Protein AF-X1UNR5-F1 (afdb_monomer)

Mean predicted aligned error: 7.03 Å

Organism: NCBI:txid412755

InterPro domains:
  IPR000515 ABC transporter type 1, transmembrane domain MetI-like [PF00528] (5-134)
  IPR000515 ABC transporter type 1, transmembrane domain MetI-like [PS50928] (1-130)
  IPR000515 ABC transporter type 1, transmembrane domain MetI-like [cd0626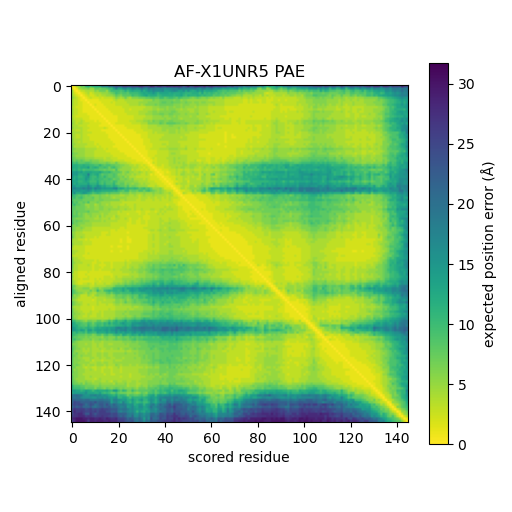1] (2-124)
  IPR035906 MetI-like superfamily [G3DSA:1.10.3720.10] (1-132)
  IPR035906 MetI-like superfamily [SSF161098] (2-144)
  IPR050901 Binding-protein-dependent ABC transporter permease [PTHR32243] (1-145)

Solvent-accessible surface area (backbone atoms only — not comparable to full-atom values): 8277 Å² total; per-residue (Å²): 132,87,38,67,52,30,67,68,33,50,51,55,57,48,45,69,67,46,44,65,59,42,52,51,52,45,46,62,47,56,73,70,55,65,67,63,60,59,54,51,38,46,74,73,68,46,50,74,68,52,37,42,62,72,51,48,44,67,72,40,43,52,47,53,50,53,39,52,50,52,48,47,54,53,63,64,66,47,36,71,67,46,60,73,39,31,77,52,78,90,57,51,47,71,52,41,49,46,52,55,50,66,70,40,99,73,61,55,61,71,57,46,51,54,52,54,55,58,66,46,49,63,56,51,56,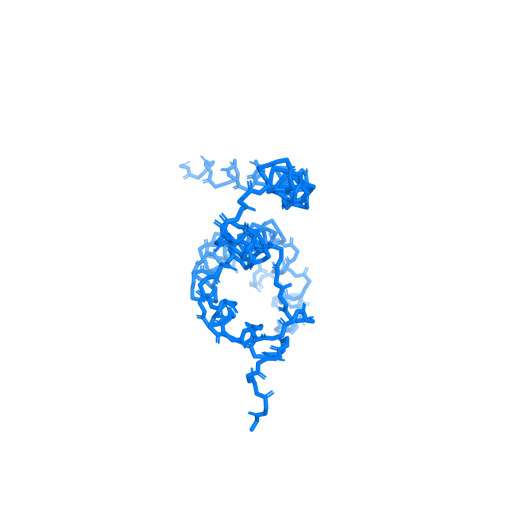54,44,66,68,43,53,70,43,51,54,53,53,55,56,63,62,69,66,74,122

Structure (mmCIF, N/CA/C/O backbone):
data_AF-X1UNR5-F1
#
_entry.id   AF-X1UNR5-F1
#
loop_
_atom_site.group_PDB
_atom_site.id
_atom_site.type_symbol
_atom_site.label_atom_id
_atom_site.label_alt_id
_atom_site.label_comp_id
_atom_site.label_asym_id
_atom_site.label_entity_id
_atom_site.label_seq_id
_atom_site.pdbx_PDB_ins_code
_atom_site.Cartn_x
_atom_site.Cartn_y
_atom_site.Cartn_z
_atom_site.occupancy
_atom_site.B_iso_or_equiv
_atom_site.auth_seq_id
_atom_site.auth_comp_id
_atom_site.auth_asym_id
_atom_site.auth_atom_id
_atom_site.pdbx_PDB_model_num
ATOM 1 N N . LEU A 1 1 ? 22.308 -14.198 3.581 1.00 59.78 1 LEU A N 1
ATOM 2 C CA . LEU A 1 1 ? 20.979 -13.964 2.967 1.00 59.78 1 LEU A CA 1
ATOM 3 C C . LEU A 1 1 ? 21.206 -13.411 1.558 1.00 59.78 1 LEU A C 1
ATOM 5 O O . LEU A 1 1 ? 21.815 -12.356 1.444 1.00 59.78 1 LEU A O 1
ATOM 9 N N . ASN A 1 2 ? 20.795 -14.126 0.502 1.00 73.94 2 ASN A N 1
ATOM 10 C CA . ASN A 1 2 ? 20.896 -13.682 -0.902 1.00 73.94 2 ASN A CA 1
ATOM 11 C C . ASN A 1 2 ? 19.811 -12.628 -1.205 1.00 73.94 2 ASN A C 1
ATOM 13 O O . ASN A 1 2 ? 18.782 -12.939 -1.798 1.00 73.94 2 ASN A O 1
ATOM 17 N N . LEU A 1 3 ? 20.001 -11.404 -0.700 1.00 82.44 3 LEU A N 1
ATOM 18 C CA . LEU A 1 3 ? 19.032 -10.300 -0.822 1.00 82.44 3 LEU A CA 1
ATOM 19 C C . LEU A 1 3 ? 19.311 -9.373 -2.009 1.00 82.44 3 LEU A C 1
ATOM 21 O O . LEU A 1 3 ? 18.442 -8.592 -2.382 1.00 82.44 3 LEU A O 1
ATOM 25 N N . MET A 1 4 ? 20.503 -9.463 -2.602 1.00 85.44 4 MET A N 1
ATOM 26 C CA . MET A 1 4 ? 20.801 -8.814 -3.878 1.00 85.44 4 MET A CA 1
ATOM 27 C C . MET A 1 4 ? 20.065 -9.532 -5.001 1.00 85.44 4 MET A C 1
ATOM 29 O O . MET A 1 4 ? 19.985 -10.759 -4.997 1.00 85.44 4 MET A O 1
ATOM 33 N N . ASP A 1 5 ? 19.512 -8.753 -5.926 1.00 86.25 5 ASP A N 1
ATOM 34 C CA . ASP A 1 5 ? 18.704 -9.233 -7.043 1.00 86.25 5 ASP A CA 1
ATOM 35 C C . ASP A 1 5 ? 17.540 -10.152 -6.626 1.00 86.25 5 ASP A C 1
ATOM 37 O O . ASP A 1 5 ? 17.245 -11.159 -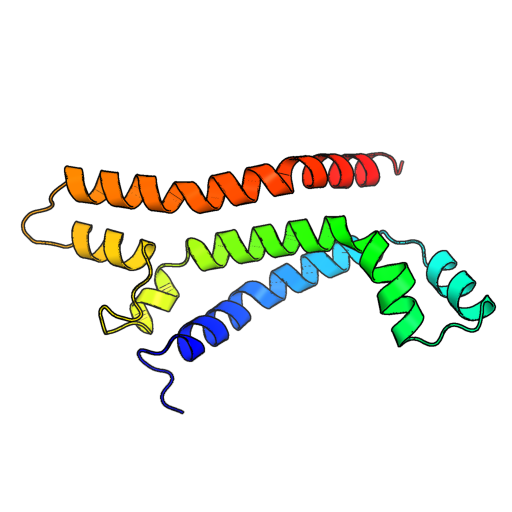7.264 1.00 86.25 5 ASP A O 1
ATOM 41 N N . SER A 1 6 ? 16.866 -9.811 -5.522 1.00 89.62 6 SER A N 1
ATOM 42 C CA . SER A 1 6 ? 15.754 -10.589 -4.970 1.00 89.62 6 SER A CA 1
ATOM 43 C C . SER A 1 6 ? 14.552 -9.707 -4.650 1.00 89.62 6 SER A C 1
ATOM 45 O O . SER A 1 6 ? 14.694 -8.632 -4.065 1.00 89.62 6 SER A O 1
ATOM 47 N N . ILE A 1 7 ? 13.348 -10.206 -4.956 1.00 88.00 7 ILE A N 1
ATOM 48 C CA . ILE A 1 7 ? 12.077 -9.546 -4.610 1.00 88.00 7 ILE A CA 1
ATOM 49 C C . ILE A 1 7 ? 11.982 -9.332 -3.094 1.00 88.00 7 ILE A C 1
ATOM 51 O O . ILE A 1 7 ? 11.551 -8.273 -2.649 1.00 88.00 7 ILE A O 1
ATOM 55 N N . LEU A 1 8 ? 12.448 -10.296 -2.290 1.00 90.50 8 LEU A N 1
ATOM 56 C CA . LEU A 1 8 ? 12.459 -10.162 -0.831 1.00 90.50 8 LEU A CA 1
ATOM 57 C C . LEU 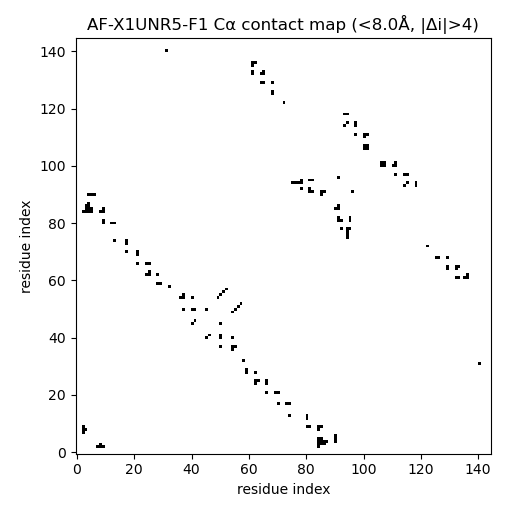A 1 8 ? 13.379 -9.031 -0.361 1.00 90.50 8 LEU A C 1
ATOM 59 O O . LEU A 1 8 ? 13.026 -8.317 0.574 1.00 90.50 8 LEU A O 1
ATOM 63 N N . GLY A 1 9 ? 14.531 -8.844 -1.013 1.00 90.94 9 GLY A N 1
ATOM 64 C CA . GLY A 1 9 ? 15.432 -7.729 -0.718 1.00 90.94 9 GLY A CA 1
ATOM 65 C C . GLY A 1 9 ? 14.755 -6.384 -0.967 1.00 90.94 9 GLY A C 1
ATOM 66 O O . GLY A 1 9 ? 14.740 -5.533 -0.083 1.00 90.94 9 GLY A O 1
ATOM 67 N N . ILE A 1 10 ? 14.108 -6.242 -2.127 1.00 91.06 10 ILE A N 1
ATOM 68 C CA . ILE A 1 10 ? 13.374 -5.027 -2.505 1.00 91.06 10 ILE A CA 1
ATOM 69 C C . ILE A 1 10 ? 12.247 -4.734 -1.505 1.00 91.06 10 ILE A C 1
ATOM 71 O O . ILE A 1 10 ? 12.167 -3.621 -0.988 1.00 91.06 10 ILE A O 1
ATOM 75 N N . VAL A 1 11 ? 11.415 -5.731 -1.178 1.00 92.12 11 VAL A N 1
ATOM 76 C CA . VAL A 1 11 ? 10.290 -5.564 -0.242 1.00 92.12 11 VAL A CA 1
ATOM 77 C C . VAL A 1 11 ? 10.774 -5.119 1.137 1.00 92.12 11 VAL A C 1
ATOM 79 O O . VAL A 1 11 ? 10.237 -4.163 1.690 1.00 92.12 11 VAL A O 1
ATOM 82 N N . LEU A 1 12 ? 11.802 -5.767 1.691 1.00 93.06 12 LEU A N 1
ATOM 83 C CA . LEU A 1 12 ? 12.316 -5.419 3.018 1.00 93.06 12 LEU A CA 1
ATOM 84 C C . LEU A 1 12 ? 12.875 -3.995 3.064 1.00 93.06 12 LEU A C 1
ATOM 86 O O . LEU A 1 12 ? 12.601 -3.260 4.011 1.00 93.06 12 LEU A O 1
ATOM 90 N N . THR A 1 13 ? 13.635 -3.584 2.049 1.00 92.56 13 THR A N 1
ATOM 91 C CA . THR A 1 13 ? 14.209 -2.234 2.031 1.00 92.56 13 THR A CA 1
ATOM 92 C C . THR A 1 13 ? 13.138 -1.166 1.810 1.00 92.56 13 THR A C 1
ATOM 94 O O . THR A 1 13 ? 13.174 -0.127 2.468 1.00 92.56 13 THR A O 1
ATOM 97 N N . GLN A 1 14 ? 12.135 -1.432 0.969 1.00 92.06 14 GLN A N 1
ATOM 98 C CA . GLN A 1 14 ? 11.000 -0.521 0.807 1.00 92.06 14 GLN A CA 1
ATOM 99 C C . GLN A 1 14 ? 10.158 -0.407 2.082 1.00 92.06 14 GLN A C 1
ATOM 101 O O . GLN A 1 14 ? 9.753 0.698 2.441 1.00 92.06 14 GLN A O 1
ATOM 106 N N . LEU A 1 15 ? 9.948 -1.508 2.813 1.00 93.69 15 LEU A N 1
ATOM 107 C CA . LEU A 1 15 ? 9.250 -1.473 4.101 1.00 93.69 15 LEU A CA 1
ATOM 108 C C . LEU A 1 15 ? 9.935 -0.521 5.083 1.00 93.69 15 LEU A C 1
ATOM 110 O O . LEU A 1 15 ? 9.257 0.291 5.703 1.00 93.69 15 LEU A O 1
ATOM 114 N N . ILE A 1 16 ? 11.265 -0.563 5.187 1.00 93.06 16 ILE A N 1
ATOM 115 C CA . ILE A 1 16 ? 12.019 0.316 6.097 1.00 93.06 16 ILE A CA 1
ATOM 116 C C . ILE A 1 16 ? 11.760 1.801 5.792 1.00 93.06 16 ILE A C 1
ATOM 118 O O . ILE A 1 16 ? 11.652 2.597 6.723 1.00 93.06 16 ILE A O 1
ATOM 122 N N . LEU A 1 17 ? 11.617 2.175 4.517 1.00 89.56 17 LEU A N 1
ATOM 123 C CA . LEU A 1 17 ? 11.327 3.559 4.129 1.00 89.56 17 LEU A CA 1
ATOM 124 C C . LEU A 1 17 ? 9.861 3.953 4.323 1.00 89.56 17 LEU A C 1
ATOM 126 O O . LEU A 1 17 ? 9.571 5.074 4.736 1.00 89.56 17 LEU A O 1
ATOM 130 N N . VAL A 1 18 ? 8.935 3.052 4.008 1.00 93.94 18 VAL A N 1
ATOM 131 C CA . VAL A 1 18 ? 7.499 3.357 3.974 1.00 93.94 18 VAL A CA 1
ATOM 132 C C . VAL A 1 18 ? 6.866 3.277 5.366 1.00 93.94 18 VAL A C 1
ATOM 134 O O . VAL A 1 18 ? 5.934 4.030 5.669 1.00 93.94 18 VAL A O 1
ATOM 137 N N . LEU A 1 19 ? 7.365 2.392 6.233 1.00 95.00 19 LEU A N 1
ATOM 138 C CA . LEU A 1 19 ? 6.780 2.115 7.547 1.00 95.00 19 LEU A CA 1
ATOM 139 C C . LEU A 1 19 ? 6.693 3.335 8.474 1.00 95.00 19 LEU A C 1
ATOM 141 O O . LEU A 1 19 ? 5.615 3.530 9.032 1.00 95.00 19 LEU A O 1
ATOM 145 N N . PRO A 1 20 ? 7.736 4.170 8.661 1.00 94.44 20 PRO A N 1
ATOM 146 C CA . PRO A 1 20 ? 7.689 5.247 9.652 1.00 94.44 20 PRO A CA 1
ATOM 147 C C . PRO A 1 20 ? 6.536 6.223 9.406 1.00 94.44 20 PRO A C 1
ATOM 149 O O . PRO A 1 20 ? 5.771 6.531 10.320 1.00 94.44 20 PRO A O 1
ATOM 152 N N . PHE A 1 21 ? 6.365 6.659 8.156 1.00 89.88 21 PHE A N 1
ATOM 153 C CA . PHE A 1 21 ? 5.287 7.576 7.798 1.00 89.88 21 PHE A CA 1
ATOM 154 C C . PHE A 1 21 ? 3.924 6.881 7.798 1.00 89.88 21 PHE A C 1
ATOM 156 O O . PHE A 1 21 ? 2.952 7.443 8.292 1.00 89.88 21 PHE A O 1
ATOM 163 N N . SER A 1 22 ? 3.859 5.629 7.338 1.00 93.38 22 SER A N 1
ATOM 164 C CA . SER A 1 22 ? 2.626 4.831 7.371 1.00 93.38 22 SER A CA 1
ATOM 165 C C . SER A 1 22 ? 2.109 4.632 8.800 1.00 93.38 22 SER A C 1
ATOM 167 O O . SER A 1 22 ? 0.917 4.787 9.057 1.00 93.38 22 SER A O 1
ATOM 169 N N . LEU A 1 23 ? 3.005 4.347 9.752 1.00 93.62 23 LEU A N 1
ATOM 170 C CA . LEU A 1 23 ? 2.674 4.229 11.174 1.00 93.62 23 LEU A CA 1
ATOM 171 C C . LEU A 1 23 ? 2.231 5.565 11.762 1.00 93.62 23 LEU A C 1
ATOM 173 O O . LEU A 1 23 ? 1.270 5.602 12.524 1.00 93.62 23 LEU A O 1
ATOM 177 N N . TRP A 1 24 ? 2.896 6.660 11.396 1.00 89.50 24 TRP A N 1
ATOM 178 C CA . TRP A 1 24 ? 2.505 7.992 11.846 1.00 89.50 24 TRP A CA 1
ATOM 179 C C . TRP A 1 24 ? 1.112 8.390 11.331 1.00 89.50 24 TRP A C 1
ATOM 181 O O . TRP A 1 24 ? 0.288 8.867 12.109 1.00 89.50 24 TRP A O 1
ATOM 191 N N . MET A 1 25 ? 0.807 8.112 10.060 1.00 86.50 25 MET A N 1
ATOM 192 C CA . MET A 1 25 ? -0.524 8.318 9.478 1.00 86.50 25 MET A CA 1
ATOM 193 C C . MET A 1 25 ? -1.594 7.454 10.156 1.00 86.50 25 MET A C 1
ATOM 195 O O . MET A 1 25 ? -2.657 7.964 10.510 1.00 86.50 25 MET A O 1
ATOM 199 N N . LEU A 1 26 ? -1.318 6.157 10.356 1.00 89.81 26 LEU A N 1
ATOM 200 C CA . LEU A 1 26 ? -2.236 5.254 11.059 1.00 89.81 26 LEU A CA 1
ATOM 201 C C . LEU A 1 26 ? -2.493 5.734 12.482 1.00 89.81 26 LEU A C 1
ATOM 203 O O . LEU A 1 26 ? -3.645 5.779 12.899 1.00 89.81 26 LEU A O 1
ATOM 207 N N . LYS A 1 27 ? -1.442 6.131 13.206 1.00 88.06 27 LYS A N 1
ATOM 208 C CA . LYS A 1 27 ? -1.566 6.692 14.552 1.00 88.06 27 LYS A CA 1
ATOM 209 C C . LYS A 1 27 ? -2.468 7.925 14.543 1.00 88.06 27 LYS A C 1
ATOM 211 O O . LYS A 1 27 ? -3.422 7.968 15.306 1.00 88.06 27 LYS A O 1
ATOM 216 N N . GLY A 1 28 ? -2.220 8.874 13.638 1.00 84.12 28 GLY A N 1
ATOM 217 C CA . GLY A 1 28 ? -3.050 10.071 13.505 1.00 84.12 28 GLY A CA 1
ATOM 218 C C . GLY A 1 28 ? -4.526 9.748 13.259 1.00 84.12 28 GLY A C 1
ATOM 219 O O . GLY A 1 28 ? -5.389 10.444 13.779 1.00 84.12 28 GLY A O 1
ATOM 220 N N . TYR A 1 29 ? -4.825 8.669 12.528 1.00 85.94 29 TYR A N 1
ATOM 221 C CA . TYR A 1 29 ? -6.197 8.198 12.340 1.00 85.94 29 TYR A CA 1
ATOM 222 C C . TYR A 1 29 ? -6.765 7.530 13.600 1.00 85.94 29 TYR A C 1
ATOM 224 O O . TYR A 1 29 ? -7.883 7.842 14.004 1.00 85.94 29 TYR A O 1
ATOM 232 N N . PHE A 1 30 ? -6.008 6.635 14.240 1.00 87.94 30 PHE A N 1
ATOM 233 C CA . PHE A 1 30 ? -6.433 5.961 15.471 1.00 87.94 30 PHE A CA 1
ATOM 234 C C . PHE A 1 30 ? -6.696 6.946 16.614 1.00 87.94 30 PHE A C 1
ATOM 236 O O . PHE A 1 30 ? -7.677 6.771 17.330 1.00 87.94 30 PHE A O 1
ATOM 243 N N . ASP A 1 31 ? -5.909 8.018 16.723 1.00 87.62 31 ASP A N 1
ATOM 244 C CA . ASP A 1 31 ? -6.093 9.078 17.722 1.00 87.62 31 ASP A CA 1
ATOM 245 C C . ASP A 1 31 ? -7.443 9.821 17.551 1.00 87.62 31 ASP A C 1
ATOM 247 O O . ASP A 1 31 ? -7.912 10.483 18.477 1.00 87.62 31 ASP A O 1
ATOM 251 N N . THR A 1 32 ? -8.112 9.701 16.393 1.00 83.62 32 THR A N 1
ATOM 252 C CA . THR A 1 32 ? -9.459 10.269 16.177 1.00 83.62 32 THR A CA 1
ATOM 253 C C . THR A 1 32 ? -10.595 9.405 16.732 1.00 83.62 32 THR A C 1
ATOM 255 O O . THR A 1 32 ? -11.712 9.915 16.901 1.00 83.62 32 THR A O 1
ATOM 258 N N . ILE A 1 33 ? -10.328 8.123 17.010 1.00 86.12 33 ILE A N 1
ATOM 259 C CA . ILE A 1 33 ? -11.318 7.148 17.471 1.00 86.12 33 ILE A CA 1
ATOM 260 C C . ILE A 1 33 ? -11.566 7.358 18.976 1.00 86.12 33 ILE A C 1
ATOM 262 O O . ILE A 1 33 ? -10.619 7.299 19.760 1.00 86.12 33 ILE A O 1
ATOM 266 N N . PRO A 1 34 ? -12.819 7.595 19.414 1.00 85.88 34 PRO A N 1
ATOM 267 C CA . PRO A 1 34 ? -13.129 7.783 20.829 1.00 85.88 34 PRO A CA 1
ATOM 268 C C . PRO A 1 34 ? -12.759 6.561 21.673 1.00 85.88 34 PRO A C 1
ATOM 270 O O . PRO A 1 34 ? -13.136 5.435 21.343 1.00 85.88 34 PRO A O 1
ATOM 273 N N . ILE A 1 35 ? -12.101 6.792 22.812 1.00 85.62 35 ILE A N 1
ATOM 274 C CA . ILE A 1 35 ? -11.709 5.722 23.743 1.00 85.62 35 ILE A CA 1
ATOM 275 C C . ILE A 1 35 ? -12.912 5.007 24.378 1.00 85.62 35 ILE A C 1
ATOM 277 O O . ILE A 1 35 ? -12.803 3.861 24.808 1.00 85.62 35 ILE A O 1
ATOM 281 N N . ASP A 1 36 ? -14.083 5.649 24.381 1.00 85.38 36 ASP A N 1
ATOM 282 C CA . ASP A 1 36 ? -15.328 5.077 24.898 1.00 85.38 36 ASP A CA 1
ATOM 283 C C . ASP A 1 36 ? -15.743 3.797 24.165 1.00 85.38 36 ASP A C 1
ATOM 285 O O . ASP A 1 36 ? -16.343 2.912 24.771 1.00 85.38 36 ASP A O 1
ATOM 289 N N . LEU A 1 37 ? -15.372 3.654 22.888 1.00 83.88 37 LEU A N 1
ATOM 290 C CA . LEU A 1 37 ? -15.627 2.439 22.110 1.00 83.88 37 LEU A CA 1
ATOM 291 C C . LEU A 1 37 ? -14.828 1.241 22.638 1.00 83.88 37 LEU A C 1
ATOM 293 O O . LEU A 1 37 ? -15.337 0.122 22.664 1.00 83.88 37 LEU A O 1
ATOM 297 N N . ASP A 1 38 ? -13.598 1.479 23.097 1.00 82.38 38 ASP A N 1
ATOM 298 C CA . ASP A 1 38 ? -12.762 0.449 23.716 1.00 82.38 38 ASP A CA 1
ATOM 299 C C . ASP A 1 38 ? -13.314 0.060 25.100 1.00 82.38 38 ASP A C 1
ATOM 301 O O . ASP A 1 38 ? -13.383 -1.116 25.458 1.00 82.38 38 ASP A O 1
ATOM 305 N N . ASN A 1 39 ? -13.802 1.044 25.863 1.00 82.12 39 ASN A N 1
ATOM 306 C CA . ASN A 1 39 ? -14.445 0.802 27.157 1.00 82.12 39 ASN A CA 1
ATOM 307 C C . ASN A 1 39 ? -15.765 0.027 27.020 1.00 82.12 39 ASN A C 1
ATOM 309 O O . ASN A 1 39 ? -16.005 -0.893 27.800 1.00 82.12 39 ASN A O 1
ATOM 313 N N . ALA A 1 40 ? -16.589 0.341 26.017 1.00 83.44 40 ALA A N 1
ATOM 314 C CA . ALA A 1 40 ? -17.821 -0.393 25.731 1.00 83.44 40 ALA A CA 1
ATOM 315 C C . ALA A 1 40 ? -17.531 -1.864 25.397 1.00 83.44 40 ALA A C 1
ATOM 317 O O . ALA A 1 40 ? -18.114 -2.767 25.992 1.00 83.44 40 ALA A O 1
ATOM 318 N N . ALA A 1 41 ? -16.540 -2.116 24.541 1.00 83.69 41 ALA A N 1
ATOM 319 C CA . ALA A 1 41 ? -16.155 -3.472 24.163 1.00 83.69 41 ALA A CA 1
ATOM 320 C C . ALA A 1 41 ? -15.548 -4.288 25.327 1.00 83.69 41 ALA A C 1
ATOM 322 O O . ALA A 1 41 ? -15.667 -5.516 25.352 1.00 83.69 41 ALA A O 1
ATOM 323 N N . LYS A 1 42 ? -14.925 -3.625 26.315 1.00 84.88 42 LYS A N 1
ATOM 324 C CA . LYS A 1 42 ? -14.497 -4.252 27.583 1.00 84.88 42 LYS A CA 1
ATOM 325 C C . LYS A 1 42 ? -15.679 -4.623 28.473 1.00 84.88 42 LYS A C 1
ATOM 327 O O . LYS A 1 42 ? -15.656 -5.697 29.072 1.00 84.88 42 LYS A O 1
ATOM 332 N N . ILE A 1 43 ? -16.693 -3.761 28.559 1.00 88.06 43 ILE A N 1
ATOM 333 C CA . ILE A 1 43 ? -17.921 -4.032 29.325 1.00 88.06 43 ILE A CA 1
ATOM 334 C C . ILE A 1 43 ? -18.670 -5.231 28.724 1.00 88.06 43 ILE A C 1
ATOM 336 O O . ILE A 1 43 ? -19.139 -6.084 29.475 1.00 88.06 43 ILE A O 1
ATOM 340 N N . ASP A 1 44 ? -18.671 -5.363 27.396 1.00 86.81 44 ASP A N 1
ATOM 341 C CA . ASP A 1 44 ? -19.262 -6.497 26.669 1.00 86.81 44 ASP A C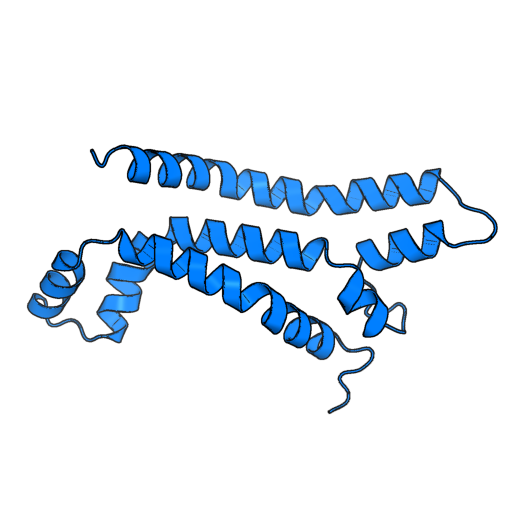A 1
ATOM 342 C C . ASP A 1 44 ? -18.459 -7.814 26.798 1.00 86.81 44 ASP A C 1
ATOM 344 O O . ASP A 1 44 ? -18.797 -8.825 26.180 1.00 86.81 44 ASP A O 1
ATOM 348 N N . GLY A 1 45 ? -17.390 -7.838 27.604 1.00 87.19 45 GLY A N 1
ATOM 349 C CA . GLY A 1 45 ? -16.587 -9.036 27.867 1.00 87.19 45 GLY A CA 1
ATOM 350 C C . GLY A 1 45 ? -15.643 -9.431 26.727 1.00 87.19 45 GLY A C 1
ATOM 351 O O . GLY A 1 45 ? -15.081 -10.530 26.748 1.00 87.19 45 GLY A O 1
ATOM 352 N N . GLY A 1 46 ? -15.445 -8.556 25.738 1.00 84.62 46 GLY A N 1
ATOM 353 C CA . GLY A 1 46 ? -14.509 -8.790 24.644 1.00 84.62 46 GLY A CA 1
ATOM 354 C C . GLY A 1 46 ? -13.059 -8.813 25.132 1.00 84.62 46 GLY A C 1
ATOM 355 O O . GLY A 1 46 ? -12.650 -7.978 25.939 1.00 84.62 46 GLY A O 1
ATOM 356 N N . ASN A 1 47 ? -12.251 -9.744 24.621 1.00 88.31 47 ASN A N 1
ATOM 357 C CA . ASN A 1 47 ? -10.801 -9.729 24.838 1.00 88.31 47 ASN A CA 1
ATOM 358 C C . ASN A 1 47 ? -10.107 -8.682 23.936 1.00 88.31 47 ASN A C 1
ATOM 360 O O . ASN A 1 47 ? -10.692 -8.194 22.971 1.00 88.31 47 ASN A O 1
ATOM 364 N N . LEU A 1 48 ? -8.838 -8.355 24.207 1.00 87.19 48 LEU A N 1
ATOM 365 C CA . LEU A 1 48 ? -8.105 -7.307 23.471 1.00 87.19 48 LEU A CA 1
ATOM 366 C C . LEU A 1 48 ? -8.040 -7.560 21.954 1.00 87.19 48 LEU A C 1
ATOM 368 O O . LEU A 1 48 ? -8.160 -6.636 21.154 1.00 87.19 48 LEU A O 1
ATOM 372 N N . ILE A 1 49 ? -7.880 -8.819 21.540 1.00 90.00 49 ILE A N 1
ATOM 373 C CA . ILE A 1 49 ? -7.822 -9.187 20.119 1.00 90.00 49 ILE A CA 1
ATOM 374 C C . ILE A 1 49 ? -9.195 -8.991 19.460 1.00 90.00 49 ILE A C 1
ATOM 376 O O . ILE A 1 49 ? -9.273 -8.507 18.334 1.00 90.00 49 ILE A O 1
ATOM 380 N N . GLN A 1 50 ? -10.280 -9.325 20.158 1.00 88.75 50 GLN A N 1
ATOM 381 C CA . GLN A 1 50 ? -11.648 -9.109 19.691 1.00 88.75 50 GLN A CA 1
ATOM 382 C C . GLN A 1 50 ? -11.970 -7.617 19.586 1.00 88.75 50 GLN A C 1
ATOM 384 O O . GLN A 1 50 ? -12.539 -7.198 18.583 1.00 88.75 50 GLN A O 1
ATOM 389 N N . GLN A 1 51 ? -11.549 -6.810 20.561 1.00 88.44 51 GLN A N 1
ATOM 390 C CA . GLN A 1 51 ? -11.682 -5.349 20.520 1.00 88.44 51 GLN A CA 1
ATOM 391 C C . GLN A 1 51 ? -10.972 -4.773 19.291 1.00 88.44 51 GLN A C 1
ATOM 393 O O . GLN A 1 51 ? -11.566 -4.030 18.507 1.00 88.44 51 GLN A O 1
ATOM 398 N N . LEU A 1 52 ? -9.723 -5.190 19.062 1.00 88.00 52 LEU A N 1
ATOM 399 C CA . LEU A 1 52 ? -8.950 -4.768 17.900 1.00 88.00 52 LEU A CA 1
ATOM 400 C C . LEU A 1 52 ? -9.646 -5.160 16.589 1.00 88.00 52 LEU A C 1
ATOM 402 O O . LEU A 1 52 ? -9.841 -4.314 15.721 1.00 88.00 52 LEU A O 1
ATOM 406 N N . ILE A 1 53 ? -10.017 -6.433 16.436 1.00 91.00 53 ILE A N 1
ATOM 407 C CA . ILE A 1 53 ? -10.482 -6.980 15.155 1.00 91.00 53 ILE A CA 1
ATOM 408 C C . ILE A 1 53 ? -11.921 -6.582 14.829 1.00 91.00 53 ILE A C 1
ATOM 410 O O . ILE A 1 53 ? -12.211 -6.287 13.671 1.00 91.00 53 ILE A O 1
ATOM 414 N N . TYR A 1 54 ? -12.819 -6.577 15.813 1.00 88.62 54 TYR A N 1
ATOM 415 C CA . TYR A 1 54 ? -14.253 -6.392 15.576 1.00 88.62 54 TYR A CA 1
ATOM 416 C C . TYR A 1 54 ? -14.742 -4.965 15.822 1.00 88.62 54 TYR A C 1
ATOM 418 O O . TYR A 1 54 ? -15.795 -4.606 15.301 1.00 88.62 54 TYR A O 1
ATOM 426 N N . VAL A 1 55 ? -13.999 -4.148 16.573 1.00 89.00 55 VAL A N 1
ATOM 427 C CA . VAL A 1 55 ? -14.404 -2.768 16.889 1.00 89.00 55 VAL A CA 1
ATOM 428 C C . VAL A 1 55 ? -13.456 -1.770 16.239 1.00 89.00 55 VAL A C 1
ATOM 430 O O . VAL A 1 55 ? -13.881 -0.955 15.426 1.00 89.00 55 VAL A O 1
ATOM 433 N N . ILE A 1 56 ? -12.158 -1.859 16.531 1.00 87.94 56 ILE A N 1
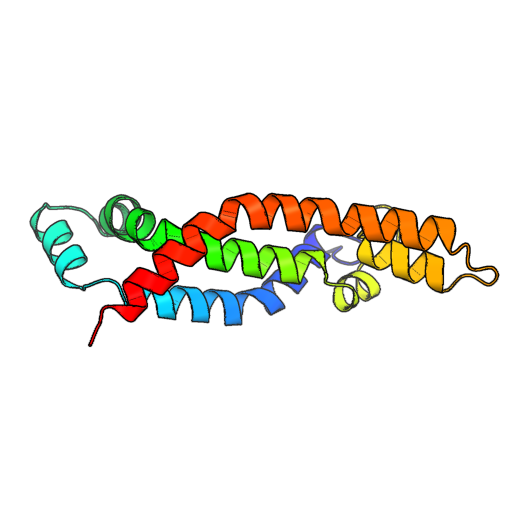ATOM 434 C CA . ILE A 1 56 ? -11.189 -0.845 16.098 1.00 87.94 56 ILE A CA 1
ATOM 435 C C . ILE A 1 56 ? -10.889 -0.945 14.594 1.00 87.94 56 ILE A C 1
ATOM 437 O O . ILE A 1 56 ? -10.958 0.065 13.894 1.00 87.94 56 ILE A O 1
ATOM 441 N N . LEU A 1 57 ? -10.577 -2.137 14.070 1.00 89.31 57 LEU A N 1
ATOM 442 C CA . LEU A 1 57 ? -10.204 -2.323 12.660 1.00 89.31 57 LEU A CA 1
ATOM 443 C C . LEU A 1 57 ? -11.304 -1.907 11.664 1.00 89.31 57 LEU A C 1
ATOM 445 O O . LEU A 1 57 ? -10.962 -1.223 10.698 1.00 89.31 57 LEU A O 1
ATOM 449 N N . PRO A 1 58 ? -12.597 -2.240 11.858 1.00 87.44 58 PRO A N 1
ATOM 450 C CA . PRO A 1 58 ? -13.658 -1.807 10.947 1.00 87.44 58 PRO A CA 1
ATOM 451 C C . PRO A 1 58 ? -13.849 -0.287 10.944 1.00 87.44 58 PRO A C 1
ATOM 453 O O . PRO A 1 58 ? -14.081 0.309 9.896 1.00 87.44 58 PRO A O 1
ATOM 456 N N . ILE A 1 59 ? -13.694 0.362 12.100 1.00 86.69 59 ILE A N 1
ATOM 457 C CA . ILE A 1 59 ? -13.782 1.825 12.216 1.00 86.69 59 ILE A CA 1
ATOM 458 C C . ILE A 1 59 ? -12.558 2.490 11.575 1.00 86.69 59 ILE A C 1
ATOM 460 O O . ILE A 1 59 ? -12.675 3.534 10.935 1.00 86.69 59 ILE A O 1
ATOM 464 N N . ALA A 1 60 ? -11.389 1.862 11.698 1.00 88.38 60 ALA A N 1
ATOM 465 C CA . ALA A 1 60 ? -10.142 2.313 11.095 1.00 88.38 60 ALA A CA 1
ATOM 466 C C . ALA A 1 60 ? -9.999 1.964 9.605 1.00 88.38 60 ALA A C 1
ATOM 468 O O . ALA A 1 60 ? -9.051 2.429 8.969 1.00 88.38 60 ALA A O 1
ATOM 469 N N . GLU A 1 61 ? -10.927 1.198 9.020 1.00 87.88 61 GLU A N 1
ATOM 470 C CA . GLU A 1 61 ? -10.911 0.789 7.609 1.00 87.88 61 GLU A CA 1
ATOM 471 C C . GLU A 1 61 ? -10.625 1.954 6.636 1.00 87.88 61 GLU A C 1
ATOM 473 O O . GLU A 1 61 ? -9.801 1.778 5.731 1.00 87.88 61 GLU A O 1
ATOM 478 N N . PRO A 1 62 ? -11.213 3.163 6.787 1.00 85.81 62 PRO A N 1
ATOM 479 C CA . PRO A 1 62 ? -10.917 4.272 5.888 1.00 85.81 62 PRO A CA 1
ATOM 480 C C . PRO A 1 62 ? -9.458 4.718 6.015 1.00 85.81 62 PRO A C 1
ATOM 482 O O . PRO A 1 62 ? -8.797 4.888 4.994 1.00 85.81 62 PRO A O 1
ATOM 485 N N . GLY A 1 63 ? -8.942 4.848 7.242 1.00 87.25 63 GLY A N 1
ATOM 486 C CA . GLY A 1 63 ? -7.553 5.225 7.515 1.00 87.25 63 GLY A CA 1
ATOM 487 C C . GLY A 1 63 ? -6.550 4.201 6.987 1.00 87.25 63 GLY A C 1
ATOM 488 O O . GLY A 1 63 ? -5.574 4.571 6.333 1.00 87.25 63 GLY A O 1
ATOM 489 N N . ILE A 1 64 ? -6.836 2.910 7.171 1.00 91.19 64 ILE A N 1
ATOM 490 C CA . ILE A 1 64 ? -6.021 1.810 6.641 1.00 91.19 64 ILE A CA 1
ATOM 491 C C . ILE A 1 64 ? -5.950 1.880 5.113 1.00 91.19 64 ILE A C 1
ATOM 493 O O . ILE A 1 64 ? -4.871 1.725 4.546 1.00 91.19 64 ILE A O 1
ATOM 497 N N . MET A 1 65 ? -7.061 2.175 4.433 1.00 90.25 65 MET A N 1
ATOM 498 C CA . MET A 1 65 ? -7.076 2.306 2.970 1.00 90.25 65 MET A CA 1
ATOM 499 C C . MET A 1 65 ? -6.261 3.503 2.474 1.00 90.25 65 MET A C 1
ATOM 501 O O . MET A 1 65 ? -5.599 3.395 1.441 1.00 90.25 65 MET A O 1
ATOM 505 N N . VAL A 1 66 ? -6.278 4.631 3.196 1.00 87.56 66 VAL A N 1
ATOM 506 C CA . VAL A 1 66 ? -5.433 5.793 2.865 1.00 87.56 66 VAL A CA 1
ATOM 507 C C . VAL A 1 66 ? -3.958 5.425 2.967 1.00 87.56 66 VAL A C 1
ATOM 509 O O . VAL A 1 66 ? -3.179 5.730 2.063 1.00 87.56 66 VAL A O 1
ATOM 512 N N . VAL A 1 67 ? -3.578 4.743 4.045 1.00 92.31 67 VAL A N 1
ATOM 513 C CA . VAL A 1 67 ? -2.191 4.332 4.268 1.00 92.31 67 VAL A CA 1
ATOM 514 C C . VAL A 1 67 ? -1.765 3.277 3.252 1.00 92.31 67 VAL A C 1
ATOM 516 O O . VAL A 1 67 ? -0.701 3.416 2.661 1.00 92.31 67 VAL A O 1
ATOM 519 N N . ALA A 1 68 ? -2.617 2.298 2.945 1.00 92.62 68 ALA A N 1
ATOM 520 C CA . ALA A 1 68 ? -2.357 1.308 1.903 1.00 92.62 68 ALA A CA 1
ATOM 521 C C . ALA A 1 68 ? -2.160 1.955 0.519 1.00 92.62 68 ALA A C 1
ATOM 523 O O . ALA A 1 68 ? -1.243 1.577 -0.211 1.00 92.62 68 ALA A O 1
ATOM 524 N N . PHE A 1 69 ? -2.974 2.957 0.169 1.00 92.25 69 PHE A N 1
ATOM 525 C CA . PHE A 1 69 ? -2.798 3.736 -1.059 1.00 92.25 69 PHE A CA 1
ATOM 526 C C . PHE A 1 69 ? -1.468 4.489 -1.071 1.00 92.25 69 PHE A C 1
ATOM 528 O O . PHE A 1 69 ? -0.726 4.396 -2.047 1.00 92.25 69 PHE A O 1
ATOM 535 N N . TYR A 1 70 ? -1.149 5.197 0.015 1.00 91.44 70 TYR A N 1
ATOM 536 C CA . TYR A 1 70 ? 0.126 5.895 0.165 1.00 91.44 70 TYR A CA 1
ATOM 537 C C . TYR A 1 70 ? 1.311 4.934 -0.010 1.00 91.44 70 TYR A C 1
ATOM 539 O O . TYR A 1 70 ? 2.176 5.177 -0.853 1.00 91.44 70 TYR A O 1
ATOM 547 N N . SER A 1 71 ? 1.319 3.817 0.724 1.00 94.25 71 SER A N 1
ATOM 548 C CA . SER A 1 71 ? 2.380 2.812 0.654 1.00 94.25 71 SER A CA 1
ATOM 549 C C . SER A 1 71 ? 2.522 2.248 -0.758 1.00 94.25 71 SER A C 1
ATOM 551 O O . SER A 1 71 ? 3.639 2.137 -1.256 1.00 94.25 71 SER A O 1
ATOM 553 N N . PHE A 1 72 ? 1.404 1.957 -1.434 1.00 94.19 72 PHE A N 1
ATOM 554 C CA . PHE A 1 72 ? 1.413 1.505 -2.824 1.00 94.19 72 PHE A CA 1
ATOM 555 C C . PHE A 1 72 ? 2.055 2.538 -3.752 1.00 94.19 72 PHE A C 1
ATOM 557 O O . PHE A 1 72 ? 2.955 2.187 -4.504 1.00 94.19 72 PHE A O 1
ATOM 564 N N . VAL A 1 73 ? 1.629 3.804 -3.696 1.00 92.06 73 VAL A N 1
ATOM 565 C CA . VAL A 1 73 ? 2.145 4.860 -4.585 1.00 92.06 73 VAL A CA 1
ATOM 566 C C . VAL A 1 73 ? 3.649 5.050 -4.395 1.00 92.06 73 VAL A C 1
ATOM 568 O O . VAL A 1 73 ? 4.384 5.126 -5.384 1.00 92.06 73 VAL A O 1
ATOM 571 N N . VAL A 1 74 ? 4.115 5.086 -3.144 1.00 92.69 74 VAL A N 1
ATOM 572 C CA . VAL A 1 74 ? 5.543 5.234 -2.833 1.00 92.69 74 VAL A CA 1
ATOM 573 C C . VAL A 1 74 ? 6.335 4.034 -3.347 1.00 92.69 74 VAL A C 1
ATOM 575 O O . VAL A 1 74 ? 7.271 4.218 -4.116 1.00 92.69 74 VAL A O 1
ATOM 578 N N . SER A 1 75 ? 5.930 2.808 -3.008 1.00 92.88 75 SER A N 1
ATOM 579 C CA . SER A 1 75 ? 6.624 1.589 -3.447 1.00 92.88 75 SER A CA 1
ATOM 580 C C . SER A 1 75 ? 6.586 1.369 -4.963 1.00 92.88 75 SER A C 1
ATOM 582 O O . SER A 1 75 ? 7.557 0.885 -5.540 1.00 92.88 75 SER A O 1
ATOM 584 N N . TRP A 1 76 ? 5.478 1.718 -5.621 1.00 92.38 76 TRP A N 1
ATOM 585 C CA . TRP A 1 76 ? 5.285 1.540 -7.064 1.00 92.38 76 TRP A CA 1
ATOM 586 C C . TRP A 1 76 ? 6.138 2.507 -7.891 1.00 92.38 76 TRP A C 1
ATOM 588 O O . TRP A 1 76 ? 6.690 2.137 -8.928 1.00 92.38 76 TRP A O 1
ATOM 598 N N . SER A 1 77 ? 6.256 3.751 -7.426 1.00 91.00 77 SER A N 1
ATOM 599 C CA . SER A 1 77 ? 7.056 4.791 -8.083 1.00 91.00 77 SER A CA 1
ATOM 600 C C . SER A 1 77 ? 8.536 4.760 -7.697 1.00 91.00 77 SER A C 1
ATOM 602 O O . SER A 1 77 ? 9.337 5.475 -8.300 1.00 91.00 77 SER A O 1
ATOM 604 N N . ASP A 1 78 ? 8.918 3.926 -6.729 1.00 92.06 78 ASP A N 1
ATOM 605 C CA . ASP A 1 78 ? 10.284 3.868 -6.235 1.00 92.06 78 ASP A CA 1
ATOM 606 C C . ASP A 1 78 ? 11.252 3.310 -7.289 1.00 92.06 78 ASP A C 1
ATOM 608 O O . ASP A 1 78 ? 11.190 2.159 -7.731 1.00 92.06 78 ASP A O 1
ATOM 612 N N . TYR A 1 79 ? 12.170 4.182 -7.692 1.00 90.75 79 TYR A N 1
ATOM 613 C CA . TYR A 1 79 ? 13.255 3.885 -8.614 1.00 90.75 79 TYR A CA 1
ATOM 614 C C . TYR A 1 79 ? 14.569 3.631 -7.876 1.00 90.75 79 TYR A C 1
ATOM 616 O O . TYR A 1 79 ? 15.323 2.734 -8.251 1.00 90.75 79 TYR A O 1
ATOM 624 N N . LEU A 1 80 ? 14.864 4.431 -6.846 1.00 89.19 80 LEU A N 1
ATOM 625 C CA . LEU A 1 80 ? 16.205 4.525 -6.274 1.00 89.19 80 LEU A CA 1
ATOM 626 C C . LEU A 1 80 ? 16.626 3.204 -5.637 1.00 89.19 80 LEU A C 1
ATOM 628 O O . LEU A 1 80 ? 17.670 2.663 -5.998 1.00 89.19 80 LEU A O 1
ATOM 632 N N . ILE A 1 81 ? 15.799 2.644 -4.754 1.00 89.62 81 ILE A N 1
ATOM 633 C CA . ILE A 1 81 ? 16.141 1.395 -4.059 1.00 89.62 81 ILE A CA 1
ATOM 634 C C . ILE A 1 81 ? 16.180 0.230 -5.042 1.00 89.62 81 ILE A C 1
ATOM 636 O O . ILE A 1 81 ? 17.118 -0.570 -5.026 1.00 89.62 81 ILE A O 1
ATOM 640 N N . VAL A 1 82 ? 15.195 0.160 -5.939 1.00 89.94 82 VAL A N 1
ATOM 641 C CA . VAL A 1 82 ? 15.133 -0.901 -6.946 1.00 89.94 82 VAL A CA 1
ATOM 642 C C . VAL A 1 82 ? 16.366 -0.856 -7.848 1.00 89.94 82 VAL A C 1
ATOM 644 O O . VAL A 1 82 ? 16.932 -1.905 -8.125 1.00 89.94 82 VAL A O 1
ATOM 647 N N . SER A 1 83 ? 16.841 0.327 -8.250 1.00 89.69 83 SER A N 1
ATOM 648 C CA . SER A 1 83 ? 18.031 0.463 -9.104 1.00 89.69 83 SER A CA 1
ATOM 649 C C . SER A 1 83 ? 19.320 -0.058 -8.458 1.00 89.69 83 SER A C 1
ATOM 651 O O . SER A 1 83 ? 20.216 -0.507 -9.169 1.00 89.69 83 SER A O 1
ATOM 653 N N . VAL A 1 84 ? 19.404 -0.028 -7.125 1.00 89.94 84 VAL A N 1
ATOM 654 C CA . VAL A 1 84 ? 20.567 -0.508 -6.365 1.00 89.94 84 VAL A CA 1
ATOM 655 C C . VAL A 1 84 ? 20.498 -2.021 -6.137 1.00 89.94 84 VAL A C 1
ATOM 657 O O . VAL A 1 84 ? 21.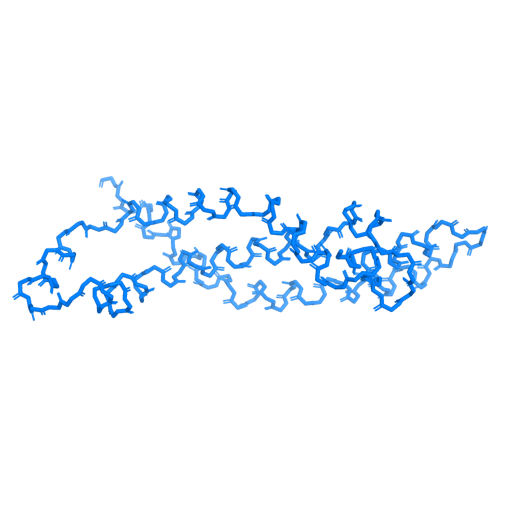518 -2.704 -6.212 1.00 89.94 84 VAL A O 1
ATOM 660 N N . ILE A 1 85 ? 19.306 -2.556 -5.854 1.00 88.44 85 ILE A N 1
ATOM 661 C CA . ILE A 1 85 ? 19.123 -3.968 -5.477 1.00 88.44 85 ILE A CA 1
ATOM 662 C C . ILE A 1 85 ? 18.899 -4.870 -6.701 1.00 88.44 85 ILE A C 1
ATOM 664 O O . ILE A 1 85 ? 19.378 -6.005 -6.713 1.00 88.44 85 ILE A O 1
ATOM 668 N N . SER A 1 86 ? 18.170 -4.397 -7.716 1.00 89.81 86 SER A N 1
ATOM 669 C CA . SER A 1 86 ? 17.814 -5.160 -8.919 1.00 89.81 86 SER A CA 1
ATOM 670 C C . SER A 1 86 ? 18.925 -5.090 -9.963 1.00 89.81 86 SER A C 1
ATOM 672 O O . SER A 1 86 ? 19.168 -4.047 -10.577 1.00 89.81 86 SER A O 1
ATOM 674 N N . GLN A 1 87 ? 19.578 -6.228 -10.203 1.00 83.81 87 GLN A N 1
ATOM 675 C CA . GLN A 1 87 ? 20.671 -6.337 -11.174 1.00 83.81 87 GLN A CA 1
ATOM 676 C C . GLN A 1 87 ? 20.238 -7.085 -12.439 1.00 83.81 87 GLN A C 1
ATOM 678 O O . GLN A 1 87 ? 20.692 -6.745 -13.531 1.00 83.81 87 GLN A O 1
ATOM 683 N N . SER A 1 88 ? 19.317 -8.047 -12.334 1.00 82.88 88 SER A N 1
ATOM 684 C CA . SER A 1 88 ? 18.768 -8.761 -13.488 1.00 82.88 88 SER A CA 1
ATOM 685 C C . SER A 1 88 ? 17.507 -8.095 -14.045 1.00 82.88 88 SER A C 1
ATOM 687 O O . SER A 1 88 ? 16.970 -7.121 -13.514 1.00 82.88 88 SER A O 1
ATOM 689 N N . GLN A 1 89 ? 17.028 -8.605 -15.181 1.00 78.38 89 GLN A N 1
ATOM 690 C CA . GLN A 1 89 ? 15.750 -8.188 -15.758 1.00 78.38 89 GLN A CA 1
ATOM 691 C C . GLN A 1 89 ? 14.551 -8.789 -15.003 1.00 78.38 89 GLN A C 1
ATOM 693 O O . GLN A 1 89 ? 13.459 -8.234 -15.061 1.00 78.38 89 GLN A O 1
ATOM 698 N N . ASN A 1 90 ? 14.751 -9.892 -14.274 1.00 81.31 90 ASN A N 1
ATOM 699 C CA . ASN A 1 90 ? 13.673 -10.640 -13.621 1.00 81.31 90 ASN A CA 1
ATOM 700 C C . ASN A 1 90 ? 13.118 -9.931 -12.378 1.00 81.31 90 ASN A C 1
ATOM 702 O O . ASN A 1 90 ? 11.982 -10.180 -11.989 1.00 81.31 90 ASN A O 1
ATOM 706 N N . THR A 1 91 ? 13.908 -9.054 -11.759 1.00 84.94 91 THR A N 1
ATOM 707 C CA . THR A 1 91 ? 13.519 -8.286 -10.565 1.00 84.94 91 THR A CA 1
ATOM 708 C C . THR A 1 91 ? 13.286 -6.805 -10.860 1.00 84.94 91 THR A C 1
ATOM 710 O O . THR A 1 91 ? 13.005 -6.031 -9.946 1.00 84.94 91 THR A O 1
ATOM 713 N N . ALA A 1 92 ? 13.407 -6.397 -12.127 1.00 85.06 92 ALA A N 1
ATOM 714 C CA . ALA A 1 92 ? 13.311 -5.002 -12.516 1.00 85.06 92 ALA A CA 1
ATOM 715 C C . ALA A 1 92 ? 11.853 -4.524 -12.498 1.00 85.06 92 ALA A C 1
ATOM 717 O O . ALA A 1 92 ? 10.989 -5.088 -13.170 1.00 85.06 92 ALA A O 1
ATOM 718 N N . THR A 1 93 ? 11.582 -3.444 -11.762 1.00 89.31 93 THR A N 1
ATOM 719 C CA . THR A 1 93 ? 10.272 -2.781 -11.789 1.00 89.31 93 THR A CA 1
ATOM 720 C C . THR A 1 93 ? 10.079 -1.992 -13.083 1.00 89.31 93 THR A C 1
ATOM 722 O O . THR A 1 93 ? 11.041 -1.621 -13.759 1.00 89.31 93 THR A O 1
ATOM 725 N N . LEU A 1 94 ? 8.824 -1.678 -13.422 1.00 87.31 94 LEU A N 1
ATOM 726 C CA . LEU A 1 94 ? 8.501 -0.857 -14.595 1.00 87.31 94 LEU A CA 1
ATOM 727 C C . LEU A 1 94 ? 9.224 0.498 -14.569 1.00 87.31 94 LEU A C 1
ATOM 729 O O . LEU A 1 94 ? 9.750 0.933 -15.591 1.00 87.31 94 LEU A O 1
ATOM 733 N N . THR A 1 95 ? 9.324 1.125 -13.396 1.00 88.06 95 THR A N 1
ATOM 734 C CA . THR A 1 95 ? 10.042 2.392 -13.201 1.00 88.06 95 THR A CA 1
ATOM 735 C C . THR A 1 95 ? 11.536 2.257 -13.518 1.00 88.06 95 THR A C 1
ATOM 737 O O . THR A 1 95 ? 12.104 3.103 -14.212 1.00 88.06 95 THR A O 1
ATOM 740 N N . LEU A 1 96 ? 12.172 1.155 -13.103 1.00 89.94 96 LEU A N 1
ATOM 741 C CA . LEU A 1 96 ? 13.564 0.862 -13.455 1.00 89.94 96 LEU A CA 1
ATOM 742 C C . LEU A 1 96 ? 13.731 0.595 -14.960 1.00 89.94 96 LEU A C 1
ATOM 744 O O . LEU A 1 96 ? 14.690 1.072 -15.568 1.00 89.94 96 LEU A O 1
ATOM 748 N N . ILE A 1 97 ? 12.790 -0.118 -15.583 1.00 88.88 97 ILE A N 1
ATOM 749 C CA . ILE A 1 97 ? 12.817 -0.402 -17.026 1.00 88.88 97 ILE A CA 1
ATOM 750 C C . ILE A 1 97 ? 12.738 0.895 -17.842 1.00 88.88 97 ILE A C 1
ATOM 752 O O . ILE A 1 97 ? 13.517 1.064 -18.779 1.00 88.88 97 ILE A O 1
ATOM 756 N N . ILE A 1 98 ? 11.859 1.833 -17.473 1.00 89.75 98 ILE A N 1
ATOM 757 C CA . ILE A 1 98 ? 11.755 3.147 -18.133 1.00 89.75 98 ILE A CA 1
ATOM 758 C C . ILE A 1 98 ? 13.094 3.896 -18.072 1.00 89.75 98 ILE A C 1
ATOM 760 O O . ILE A 1 98 ? 13.544 4.437 -19.087 1.00 89.75 98 ILE A O 1
ATOM 764 N N . SER A 1 99 ? 13.760 3.886 -16.914 1.00 87.62 99 SER A N 1
ATOM 765 C CA . SER A 1 99 ? 15.080 4.511 -16.747 1.00 87.62 99 SER A CA 1
ATOM 766 C C . SER A 1 99 ? 16.145 3.855 -17.637 1.00 87.62 99 SER A C 1
ATOM 768 O O . SER A 1 99 ? 16.883 4.546 -18.346 1.00 87.62 99 SER A O 1
ATOM 770 N N . ARG A 1 100 ? 16.167 2.515 -17.700 1.00 88.06 100 ARG A N 1
ATOM 771 C CA . ARG A 1 100 ? 17.077 1.758 -18.581 1.00 88.06 100 ARG A CA 1
ATOM 772 C C . ARG A 1 100 ? 16.846 2.094 -20.059 1.00 88.06 100 ARG A C 1
ATOM 774 O O . ARG A 1 100 ? 17.811 2.314 -20.786 1.00 88.06 100 ARG A O 1
ATOM 781 N N . LEU A 1 101 ? 15.588 2.200 -20.498 1.00 86.50 101 LEU A N 1
ATOM 782 C CA . LEU A 1 101 ? 15.238 2.586 -21.875 1.00 86.50 101 LEU A CA 1
ATOM 783 C C . LEU A 1 101 ? 15.656 4.025 -22.210 1.00 86.50 101 LEU A C 1
ATOM 785 O O . LEU A 1 101 ? 16.048 4.305 -23.343 1.00 86.50 101 LEU A O 1
ATOM 789 N N . SER A 1 102 ? 15.595 4.918 -21.224 1.00 84.38 102 SER A N 1
ATOM 790 C CA . SER A 1 102 ? 15.975 6.329 -21.366 1.00 84.38 102 SER A CA 1
ATOM 791 C C . SER A 1 102 ? 17.493 6.547 -21.335 1.00 84.38 102 SER A C 1
ATOM 793 O O . SER A 1 102 ? 17.962 7.599 -21.751 1.00 84.38 102 SER A O 1
ATOM 795 N N . SER A 1 103 ? 18.262 5.552 -20.884 1.00 82.44 103 SER A N 1
ATOM 796 C CA . SER A 1 103 ? 19.731 5.603 -20.789 1.00 82.44 103 SER A CA 1
ATOM 797 C C . SER A 1 103 ? 20.445 4.957 -21.988 1.00 82.44 103 SER A C 1
ATOM 799 O O . SER A 1 103 ? 21.669 4.850 -21.999 1.00 82.44 103 SER A O 1
ATOM 801 N N . SER A 1 104 ? 19.696 4.491 -22.994 1.00 80.62 104 SER A N 1
ATOM 802 C CA . SER A 1 104 ? 20.247 3.850 -24.194 1.00 80.62 104 SER A CA 1
ATOM 803 C C . SER A 1 104 ? 20.814 4.875 -25.184 1.00 80.62 104 SER A C 1
ATOM 805 O O . SER A 1 104 ? 20.264 5.962 -25.339 1.00 80.62 104 SER A O 1
ATOM 807 N N . LEU A 1 105 ? 21.870 4.498 -25.921 1.00 75.44 105 LEU A N 1
ATOM 808 C CA . LEU A 1 105 ? 22.526 5.332 -26.946 1.00 75.44 105 LEU A CA 1
ATOM 809 C C . LEU A 1 105 ? 21.559 5.846 -28.027 1.00 75.44 105 LEU A C 1
ATOM 811 O O . LEU A 1 105 ? 21.770 6.915 -28.592 1.00 75.44 105 LEU A O 1
ATOM 815 N N . LEU A 1 106 ? 20.495 5.091 -28.311 1.00 83.56 106 LEU A N 1
ATOM 816 C CA . LEU A 1 106 ? 19.408 5.489 -29.202 1.00 83.56 106 LEU A CA 1
ATOM 817 C C . LEU A 1 106 ? 18.084 5.384 -28.445 1.00 83.56 106 LEU A C 1
ATOM 819 O O . LEU A 1 106 ? 17.469 4.317 -28.371 1.00 83.56 106 LEU A O 1
ATOM 823 N N . ILE A 1 107 ? 17.646 6.503 -27.872 1.00 85.81 107 ILE A N 1
ATOM 824 C CA . ILE A 1 107 ? 16.398 6.571 -27.110 1.00 85.81 107 ILE A CA 1
ATOM 825 C C . ILE A 1 107 ? 15.210 6.448 -28.068 1.00 85.81 107 ILE A C 1
ATOM 827 O O . ILE A 1 107 ? 14.965 7.303 -28.921 1.00 85.81 107 ILE A O 1
ATOM 831 N N . ARG A 1 108 ? 14.420 5.385 -27.898 1.00 88.25 108 ARG A N 1
ATOM 832 C CA . ARG A 1 108 ? 13.166 5.183 -28.634 1.00 88.25 108 ARG A CA 1
ATOM 833 C C . ARG A 1 108 ? 12.010 5.784 -27.839 1.00 88.25 108 ARG A C 1
ATOM 835 O O . ARG A 1 108 ? 11.324 5.074 -27.107 1.00 88.25 108 ARG A O 1
ATOM 842 N N . TRP A 1 109 ? 11.770 7.083 -28.010 1.00 88.69 109 TRP A N 1
ATOM 843 C CA . TRP A 1 109 ? 10.734 7.835 -27.281 1.00 88.69 109 TRP A CA 1
ATOM 844 C C . TRP A 1 109 ? 9.349 7.179 -27.315 1.00 88.69 109 TRP A C 1
ATOM 846 O O . TRP A 1 109 ? 8.674 7.131 -26.293 1.00 88.69 109 TRP A O 1
ATOM 856 N N . GLY A 1 110 ? 8.961 6.573 -28.444 1.00 90.69 110 GLY A N 1
ATOM 857 C CA . GLY A 1 110 ? 7.694 5.840 -28.541 1.00 90.69 110 GLY A CA 1
ATOM 858 C C . GLY A 1 110 ? 7.577 4.675 -27.548 1.00 90.69 110 GLY A C 1
ATOM 859 O O . GLY A 1 110 ? 6.515 4.472 -26.968 1.00 90.69 110 GLY A O 1
ATOM 860 N N . GLN A 1 111 ? 8.667 3.942 -27.294 1.00 88.19 111 GLN A N 1
ATOM 861 C CA . GLN A 1 111 ? 8.679 2.881 -26.279 1.00 88.19 111 GLN A CA 1
ATOM 862 C C . GLN A 1 111 ? 8.654 3.445 -24.863 1.00 88.19 111 GLN A C 1
ATOM 864 O O . GLN A 1 111 ? 7.915 2.935 -24.027 1.00 88.19 111 GLN A O 1
ATOM 869 N N . VAL A 1 112 ? 9.428 4.500 -24.600 1.00 90.38 112 VAL A N 1
ATOM 870 C CA . VAL A 1 112 ? 9.465 5.152 -23.284 1.00 90.38 112 VAL A CA 1
ATOM 871 C C . VAL A 1 112 ? 8.071 5.655 -22.904 1.00 90.38 112 VAL A C 1
ATOM 873 O O . VAL A 1 112 ? 7.584 5.334 -21.823 1.00 90.38 112 VAL A O 1
ATOM 876 N N . CYS A 1 113 ? 7.389 6.356 -23.815 1.00 91.25 113 CYS A N 1
ATOM 877 C CA . CYS A 1 113 ? 6.028 6.841 -23.593 1.00 91.25 113 CYS A CA 1
ATOM 878 C C . CYS A 1 113 ? 5.028 5.694 -23.395 1.00 91.25 113 CYS A C 1
ATOM 880 O O . CYS A 1 113 ? 4.230 5.754 -22.467 1.00 91.25 113 CYS A O 1
ATOM 882 N N . ALA A 1 114 ? 5.092 4.633 -24.208 1.00 91.62 114 ALA A N 1
ATOM 883 C CA . ALA A 1 114 ? 4.184 3.492 -24.077 1.00 91.62 114 ALA A CA 1
ATOM 884 C C . ALA A 1 114 ? 4.303 2.804 -22.706 1.00 91.62 114 ALA A C 1
ATOM 886 O O . ALA A 1 114 ? 3.292 2.533 -22.056 1.00 91.62 114 ALA A O 1
ATOM 887 N N . VAL A 1 115 ? 5.533 2.564 -22.235 1.00 90.44 115 VAL A N 1
ATOM 888 C CA . VAL A 1 115 ? 5.765 1.961 -20.914 1.00 90.44 115 VAL A CA 1
ATOM 889 C C . VAL A 1 115 ? 5.364 2.932 -19.800 1.00 90.44 115 VAL A C 1
ATOM 891 O O . VAL A 1 115 ? 4.707 2.516 -18.851 1.00 90.44 115 VAL A O 1
ATOM 894 N N . ALA A 1 116 ? 5.667 4.228 -19.930 1.00 90.06 116 ALA A N 1
ATOM 895 C CA . ALA A 1 116 ? 5.266 5.239 -18.950 1.00 90.06 116 ALA A CA 1
ATOM 896 C C . ALA A 1 116 ? 3.740 5.3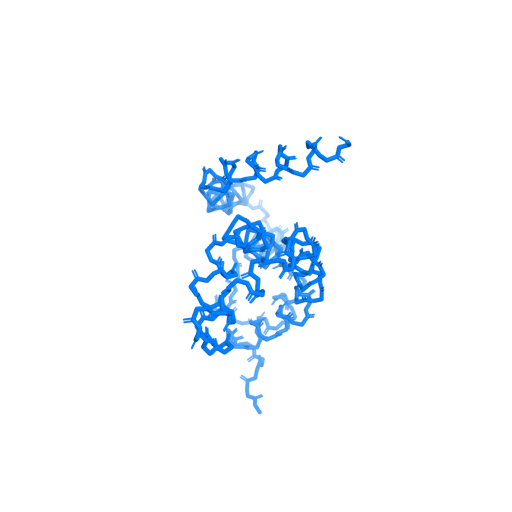25 -18.783 1.00 90.06 116 ALA A C 1
ATOM 898 O O . ALA A 1 116 ? 3.249 5.362 -17.654 1.00 90.06 116 ALA A O 1
ATOM 899 N N . THR A 1 117 ? 2.978 5.291 -19.881 1.00 91.81 117 THR A N 1
ATOM 900 C CA . THR A 1 117 ? 1.510 5.267 -19.825 1.00 91.81 117 THR A CA 1
ATOM 901 C C . THR A 1 117 ? 0.997 4.011 -19.121 1.00 91.81 117 THR A C 1
ATOM 903 O O . THR A 1 117 ? 0.115 4.116 -18.271 1.00 91.81 117 THR A O 1
ATOM 906 N N . LEU A 1 118 ? 1.572 2.837 -19.406 1.00 91.25 118 LEU A N 1
ATOM 907 C CA . LEU A 1 118 ? 1.198 1.591 -18.728 1.00 91.25 118 LEU A CA 1
ATOM 908 C C . LEU A 1 118 ? 1.471 1.642 -17.220 1.00 91.25 118 LEU A C 1
ATOM 910 O O . LEU A 1 118 ? 0.653 1.152 -16.446 1.00 91.25 118 LEU A O 1
ATOM 914 N N . THR A 1 119 ? 2.559 2.280 -16.786 1.00 89.81 119 THR A N 1
ATOM 915 C CA . THR A 1 119 ? 2.893 2.430 -15.359 1.00 89.81 119 THR A CA 1
ATOM 916 C C . THR A 1 119 ? 1.866 3.269 -14.590 1.00 89.81 119 THR A C 1
ATOM 918 O O . THR A 1 119 ? 1.685 3.059 -13.390 1.00 89.81 119 THR A O 1
ATOM 921 N N . ILE A 1 120 ? 1.164 4.191 -15.256 1.00 91.88 120 ILE A N 1
ATOM 922 C CA . ILE A 1 120 ? 0.143 5.053 -14.634 1.00 91.88 120 ILE A CA 1
ATOM 923 C C . ILE A 1 120 ? -1.182 4.301 -14.415 1.00 91.88 120 ILE A C 1
ATOM 925 O O . ILE A 1 120 ? -1.909 4.597 -13.464 1.00 91.88 120 ILE A O 1
ATOM 929 N N . VAL A 1 121 ? -1.500 3.308 -15.253 1.00 93.62 121 VAL A N 1
ATOM 930 C CA . VAL A 1 121 ? -2.796 2.604 -15.232 1.00 93.62 121 VAL A CA 1
ATOM 931 C C . VAL A 1 121 ? -3.112 1.959 -13.869 1.00 93.62 121 VAL A C 1
ATOM 933 O O . VAL A 1 121 ? -4.199 2.225 -13.348 1.00 93.62 121 VAL A O 1
ATOM 936 N N . PRO A 1 122 ? -2.213 1.179 -13.229 1.00 91.75 122 PRO A N 1
ATOM 937 C CA . PRO A 1 122 ? -2.491 0.576 -11.922 1.00 91.75 122 PRO A CA 1
ATOM 938 C C . PRO A 1 122 ? -2.765 1.615 -10.834 1.00 91.75 122 PRO A C 1
ATOM 940 O O . PRO A 1 122 ? -3.680 1.445 -10.029 1.00 91.75 122 PRO A O 1
ATOM 943 N N . THR A 1 123 ? -2.022 2.723 -10.849 1.00 92.00 123 THR A N 1
ATOM 944 C CA . THR A 1 123 ? -2.203 3.823 -9.897 1.00 92.00 123 THR A CA 1
ATOM 945 C C . THR A 1 123 ? -3.570 4.479 -10.053 1.00 92.00 123 THR A C 1
ATOM 947 O O . THR A 1 123 ? -4.233 4.738 -9.051 1.00 92.00 123 THR A O 1
ATOM 950 N N . LEU A 1 124 ? -4.035 4.697 -11.289 1.00 92.94 124 LEU A N 1
ATOM 951 C CA . LEU A 1 124 ? -5.370 5.247 -11.552 1.00 92.94 124 LEU A CA 1
ATOM 952 C C . LEU A 1 124 ? -6.484 4.307 -11.092 1.00 92.94 124 LEU A C 1
ATOM 954 O O . LEU A 1 124 ? -7.456 4.763 -10.492 1.00 92.94 124 LEU A O 1
ATOM 958 N N . ILE A 1 125 ? -6.336 3.003 -11.340 1.00 93.00 125 ILE A N 1
ATOM 959 C CA . ILE A 1 125 ? -7.298 1.995 -10.883 1.00 93.00 125 ILE A CA 1
ATOM 960 C C . ILE A 1 125 ? -7.393 2.033 -9.356 1.00 93.00 125 ILE A C 1
ATOM 962 O O . ILE A 1 125 ? -8.488 2.150 -8.807 1.00 93.00 125 ILE A O 1
ATOM 966 N N . LEU A 1 126 ? -6.253 1.998 -8.663 1.00 90.56 126 LEU A N 1
ATOM 967 C CA . LEU A 1 126 ? -6.221 1.980 -7.202 1.00 90.56 126 LEU A CA 1
ATOM 968 C C . LEU A 1 126 ? -6.749 3.296 -6.607 1.00 90.56 126 LEU A C 1
ATOM 970 O O . LEU A 1 126 ? -7.553 3.277 -5.673 1.00 90.56 126 LEU A O 1
ATOM 974 N N . PHE A 1 127 ? -6.405 4.435 -7.212 1.00 89.06 127 PHE A N 1
ATOM 975 C CA . PHE A 1 127 ? -6.976 5.733 -6.857 1.00 89.06 127 PHE A CA 1
ATOM 976 C C . PHE A 1 127 ? -8.502 5.756 -7.021 1.00 89.06 127 PHE A C 1
ATOM 978 O O . PHE A 1 127 ? -9.208 6.242 -6.135 1.00 89.06 127 PHE A O 1
ATOM 985 N N . ALA A 1 128 ? -9.039 5.172 -8.096 1.00 90.31 128 ALA A N 1
ATOM 986 C CA . ALA A 1 128 ? -10.478 5.140 -8.338 1.00 90.31 128 ALA A CA 1
ATOM 987 C C . ALA A 1 128 ? -11.258 4.366 -7.256 1.00 90.31 128 ALA A C 1
ATOM 989 O O . ALA A 1 128 ? -12.403 4.727 -6.958 1.00 90.31 128 ALA A O 1
ATOM 990 N N . PHE A 1 129 ? -10.643 3.353 -6.636 1.00 87.75 129 PHE A N 1
ATOM 991 C CA . PHE A 1 129 ? -11.209 2.638 -5.486 1.00 87.75 129 PHE A CA 1
ATOM 992 C C . PHE A 1 129 ? -11.125 3.448 -4.186 1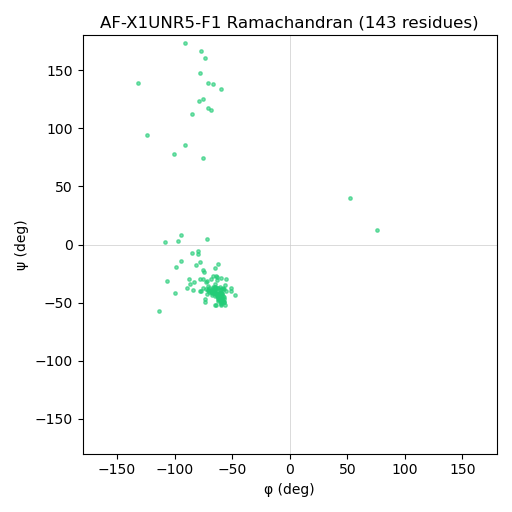.00 87.75 129 PHE A C 1
ATOM 994 O O . PHE A 1 129 ? -12.054 3.425 -3.373 1.00 87.75 129 PHE A O 1
ATOM 1001 N N . VAL A 1 130 ? -10.033 4.187 -3.988 1.00 85.56 130 VAL A N 1
ATOM 1002 C CA . VAL A 1 130 ? -9.730 4.862 -2.718 1.00 85.56 130 VAL A CA 1
ATOM 1003 C C . VAL A 1 130 ? -10.363 6.259 -2.625 1.00 85.56 130 VAL A C 1
ATOM 1005 O O . VAL A 1 130 ? -10.779 6.663 -1.537 1.00 85.56 130 VAL A O 1
ATOM 1008 N N . GLN A 1 131 ? -10.559 6.968 -3.744 1.00 83.12 131 GLN A N 1
ATOM 1009 C CA . GLN A 1 131 ? -11.102 8.340 -3.792 1.00 83.12 131 GLN A CA 1
ATOM 1010 C C . GLN A 1 131 ? -12.419 8.519 -3.012 1.00 83.12 131 GLN A C 1
ATOM 1012 O O . GLN A 1 131 ? -12.585 9.498 -2.288 1.00 83.12 131 GLN A O 1
ATOM 1017 N N . LYS A 1 132 ? -13.345 7.549 -3.075 1.00 75.69 132 LYS A N 1
ATOM 1018 C CA . LYS A 1 132 ? -14.640 7.636 -2.370 1.00 75.69 132 LYS A CA 1
ATOM 1019 C C . LYS A 1 132 ? -14.480 7.557 -0.850 1.00 75.69 132 LYS A C 1
ATOM 1021 O O . LYS A 1 132 ? -15.306 8.095 -0.117 1.00 75.69 132 LYS A O 1
ATOM 1026 N N . ARG A 1 133 ? -13.445 6.860 -0.377 1.00 73.44 133 ARG A N 1
ATOM 1027 C CA . ARG A 1 133 ? -13.144 6.668 1.049 1.00 73.44 133 ARG A CA 1
ATOM 1028 C C . ARG A 1 133 ? -12.307 7.822 1.600 1.00 73.44 133 ARG A C 1
ATOM 1030 O O . ARG A 1 133 ? -12.559 8.247 2.723 1.00 73.44 133 ARG A O 1
ATOM 1037 N N . LEU A 1 134 ? -11.416 8.389 0.780 1.00 67.62 134 LEU A N 1
ATOM 1038 C CA . LEU A 1 134 ? -10.685 9.623 1.093 1.00 67.62 134 LEU A CA 1
ATOM 1039 C C . LEU A 1 134 ? -11.635 10.784 1.397 1.00 67.62 134 LEU A C 1
ATOM 1041 O O . LEU A 1 134 ? -11.481 11.446 2.419 1.00 67.62 134 LEU A O 1
ATOM 1045 N N . ILE A 1 135 ? -12.659 10.984 0.559 1.00 63.53 135 ILE A N 1
ATOM 1046 C CA . ILE A 1 135 ? -13.632 12.073 0.743 1.00 63.53 135 ILE A CA 1
ATOM 1047 C C . ILE A 1 135 ? -14.393 11.909 2.067 1.00 63.53 135 ILE A C 1
ATOM 1049 O O . ILE A 1 135 ? -14.514 12.871 2.816 1.00 63.53 135 ILE A O 1
ATOM 1053 N N . LYS A 1 136 ? -14.832 10.687 2.405 1.00 60.38 136 LYS A N 1
ATOM 1054 C CA . LYS A 1 136 ? -15.537 10.408 3.670 1.00 60.38 136 LYS A CA 1
ATOM 1055 C C . LYS A 1 136 ? -14.660 10.627 4.909 1.00 60.38 136 LYS A C 1
ATOM 1057 O O . LYS A 1 136 ? -15.146 11.150 5.909 1.00 60.38 136 LYS A O 1
ATOM 1062 N N . GLY A 1 137 ? -13.384 10.235 4.846 1.00 57.59 137 GLY A N 1
ATOM 1063 C CA . GLY A 1 137 ? -12.434 10.412 5.950 1.00 57.59 137 GLY A CA 1
ATOM 1064 C C . GLY A 1 137 ? -12.098 11.881 6.218 1.00 57.59 137 GLY A C 1
ATOM 1065 O O . GLY A 1 137 ? -12.068 12.298 7.373 1.00 57.59 137 GLY A O 1
ATOM 1066 N N . LEU A 1 138 ? -11.926 12.681 5.160 1.00 51.69 138 LEU A N 1
ATOM 1067 C CA . LEU A 1 138 ? -11.662 14.121 5.267 1.00 51.69 138 LEU A CA 1
ATOM 1068 C C . LEU A 1 138 ? -12.870 14.895 5.819 1.00 51.69 138 LEU A C 1
ATOM 1070 O O . LEU A 1 138 ? -12.697 15.782 6.650 1.00 51.69 138 LEU A O 1
ATOM 1074 N N . THR A 1 139 ? -14.097 14.536 5.425 1.00 54.31 139 THR A N 1
ATOM 1075 C CA . THR A 1 139 ? -15.313 15.197 5.936 1.00 54.31 139 THR A CA 1
ATOM 1076 C C . THR A 1 139 ? -15.628 14.848 7.390 1.00 54.31 139 THR A C 1
ATOM 1078 O O . THR A 1 139 ? -16.166 15.683 8.106 1.00 54.31 139 THR A O 1
ATOM 1081 N N . ALA A 1 140 ? -15.287 13.639 7.849 1.00 49.66 140 ALA A N 1
ATOM 1082 C CA . ALA A 1 140 ? -15.499 13.238 9.241 1.00 49.66 140 ALA A CA 1
ATOM 1083 C C . ALA A 1 140 ? -14.522 13.932 10.210 1.00 49.66 140 ALA A C 1
ATOM 1085 O O . ALA A 1 140 ? -14.897 14.237 11.338 1.00 49.66 140 ALA A O 1
ATOM 1086 N N . GLY A 1 141 ? -13.290 14.218 9.764 1.00 47.56 141 GLY A N 1
ATOM 1087 C CA . GLY A 1 141 ? -12.311 14.989 10.539 1.00 47.56 141 GLY A CA 1
ATOM 1088 C C . GLY A 1 141 ? -12.594 16.497 10.579 1.00 47.56 141 GLY A C 1
ATOM 1089 O O . GLY A 1 141 ? -12.277 17.141 11.571 1.00 47.56 141 GLY A O 1
ATOM 1090 N N . ALA A 1 142 ? -13.227 17.052 9.538 1.00 40.97 142 ALA A N 1
ATOM 1091 C CA . ALA A 1 142 ? -13.536 18.483 9.427 1.00 40.97 142 ALA A CA 1
ATOM 1092 C C . ALA A 1 142 ? -14.783 18.940 10.216 1.00 40.97 142 ALA A C 1
ATOM 1094 O O . ALA A 1 142 ? -15.040 20.134 10.299 1.00 40.97 142 ALA A O 1
ATOM 1095 N N . LEU A 1 143 ? -15.564 18.009 10.779 1.00 40.41 143 LEU A N 1
ATOM 1096 C CA . LEU A 1 143 ? -16.770 18.302 11.569 1.00 40.41 143 LEU A CA 1
ATOM 1097 C C . LEU A 1 143 ? -16.511 18.380 13.087 1.00 40.41 143 LEU A C 1
ATOM 1099 O O . LEU A 1 143 ? -17.465 18.453 13.856 1.00 40.41 143 LEU A O 1
ATOM 1103 N N . LYS A 1 144 ? -15.246 18.347 13.528 1.00 38.00 144 LYS A N 1
ATOM 1104 C CA . LYS A 1 144 ? -14.864 18.620 14.921 1.00 38.00 144 LYS A CA 1
ATOM 1105 C C . LYS A 1 144 ? -14.322 20.050 15.048 1.00 38.00 144 LYS A C 1
ATOM 1107 O O . LYS A 1 144 ? -13.113 20.241 15.136 1.00 38.00 144 LYS A O 1
ATOM 1112 N N . GLU A 1 145 ? -15.239 21.015 15.065 1.00 35.16 145 GLU A N 1
ATOM 1113 C CA . GLU A 1 145 ? -15.160 22.204 15.932 1.00 35.16 145 GLU A CA 1
ATOM 1114 C C . GLU A 1 145 ? -16.359 22.194 16.884 1.00 35.16 145 GLU A C 1
ATOM 1116 O O . GLU A 1 145 ? -17.467 21.831 16.420 1.00 35.16 145 GLU A O 1
#

Radius of gyration: 20.41 Å; Cα contacts (8 Å, |Δi|>4): 98; chains: 1; bounding box: 42×36×58 Å

Sequence (145 aa):
LNLMDSILGIVLTQLILVLPFSLWMLKGYFDTIPIDLDNAAKIDGGNLIQQLIYVILPIAEPGIMVVAFYSFVVSWSDYLIVSVISQSQNTATLTLIISRLSSSLLIRWGQVCAVATLTIVPTLILFAFVQKRLIKGLTAGALKE

Secondary structure (DSSP, 8-state):
---TT-HHHHHHHHHHHHHHHHHHHHHHHHTTS-THHHHHHHHTT--HHHIIIIIIHHHHHHHHHHHHHHHHHHHHH--HHHHHH--SSTT--HHHHHHHHHTSSS--HHHHHHHHHHHHHHHHHHHHHHHHHHHHHHHHHTT--

pLDDT: mean 84.95, std 11.66, range [35.16, 95.0]

Nearest PDB structures (foldseek):
  3puv-assembly1_G  TM=8.316E-01  e=1.383E-04  Escherichia coli K-12
  7cad-assembly1_B  TM=8.280E-01  e=2.673E-04  Mycolicibacterium smegmatis MC2 155
  2r6g-assembly1_G  TM=8.299E-01  e=9.982E-04  Escherichia coli K-12
  8ja7-assembly1_A  TM=8.975E-01  e=4.565E-03  Mycobacterium tuberculosis H37Rv
  4jbw-assembly2_I  TM=8.856E-01  e=8.385E-03  Escherichia coli K-12

Foldseek 3Di:
DLLFQDPVVLVVVLCVVLVVVLVVLLVVLLVPDDCVLVVVCVVVVDDPVCSCPVPRCVSCVLSNLVSVLVSCVCSLLDQPSQVRRRDDPVSHHLNVVLVVLCPDPDRPVVVSVVSVVVSCVVNVVSCVVNVVSVVVSVVVVVPPD